Protein AF-A0A6H5I5Q4-F1 (afdb_monomer_lite)

Sequence (112 aa):
METITVTVGDCSIRSSLCIRYLGLYIDFRLRFDQHLRIDSEKAARVAGALAKIMPNTGSTHLELSDGDAGLHPSSRGCTSTSLPARDQQATTRLLRRDVRDIQRTSAGPTSG

Structure (mmCIF, N/CA/C/O backbone):
data_AF-A0A6H5I5Q4-F1
#
_entry.id   AF-A0A6H5I5Q4-F1
#
loop_
_atom_site.group_PDB
_atom_site.id
_atom_site.type_symbol
_atom_site.label_atom_id
_atom_site.label_alt_id
_atom_site.label_comp_id
_atom_site.label_asym_id
_atom_site.label_entity_id
_atom_site.label_seq_id
_atom_site.pdbx_PDB_ins_code
_atom_site.Cartn_x
_atom_site.Cartn_y
_atom_site.Cartn_z
_atom_site.occupancy
_atom_site.B_iso_or_equiv
_atom_site.auth_seq_id
_atom_site.auth_comp_id
_atom_site.auth_asym_id
_atom_site.auth_atom_id
_atom_site.pdbx_PDB_model_num
ATOM 1 N N . MET A 1 1 ? -2.128 -3.610 22.731 1.00 61.78 1 MET A N 1
ATOM 2 C CA . MET A 1 1 ? -3.104 -3.477 21.630 1.00 61.78 1 MET A CA 1
ATOM 3 C C . MET A 1 1 ? -4.082 -4.615 21.782 1.00 61.78 1 MET A C 1
ATOM 5 O O . MET A 1 1 ? -3.695 -5.764 21.612 1.00 61.78 1 MET A O 1
ATOM 9 N N . GLU A 1 2 ? -5.289 -4.296 22.227 1.00 65.88 2 GLU A N 1
ATOM 10 C CA . GLU A 1 2 ? -6.325 -5.284 22.519 1.00 65.88 2 GLU A CA 1
ATOM 11 C C . GLU A 1 2 ? -7.076 -5.607 21.227 1.00 65.88 2 GLU A C 1
ATOM 13 O O . GLU A 1 2 ? -7.450 -4.709 20.477 1.00 65.88 2 GLU A O 1
ATOM 18 N N . THR A 1 3 ? -7.226 -6.897 20.924 1.00 76.19 3 THR A N 1
ATOM 19 C CA . THR A 1 3 ? -7.955 -7.352 19.735 1.00 76.19 3 THR A CA 1
ATOM 20 C C . THR A 1 3 ? -9.371 -7.691 20.164 1.00 76.19 3 THR A C 1
ATOM 22 O O . THR A 1 3 ? -9.583 -8.670 20.876 1.00 76.19 3 THR A O 1
ATOM 25 N N . ILE A 1 4 ? -10.334 -6.878 19.746 1.00 84.94 4 ILE A N 1
ATOM 26 C CA . ILE A 1 4 ? -11.746 -7.078 20.062 1.00 84.94 4 ILE A CA 1
ATOM 27 C C . ILE A 1 4 ? -12.372 -7.861 18.914 1.00 84.94 4 ILE A C 1
ATOM 29 O O . ILE A 1 4 ? -12.219 -7.516 17.742 1.00 84.94 4 ILE A O 1
ATOM 33 N N . THR A 1 5 ? -13.072 -8.936 19.256 1.00 85.75 5 THR A N 1
ATOM 34 C CA . THR A 1 5 ? -13.852 -9.721 18.299 1.00 85.75 5 THR A CA 1
ATOM 35 C C . THR A 1 5 ? -15.315 -9.605 18.689 1.00 85.75 5 THR A C 1
ATOM 37 O O . THR A 1 5 ? -15.680 -9.973 19.801 1.00 85.75 5 THR A O 1
ATOM 40 N N . VAL A 1 6 ? -16.137 -9.060 17.796 1.00 90.62 6 VAL A N 1
ATOM 41 C CA . VAL A 1 6 ? -17.576 -8.874 18.001 1.00 90.62 6 VAL A CA 1
ATOM 42 C C . VAL A 1 6 ? -18.320 -9.827 17.080 1.00 90.62 6 VAL A C 1
ATOM 44 O O . VAL A 1 6 ? -18.093 -9.831 15.873 1.00 90.62 6 VAL A O 1
ATOM 47 N N . THR A 1 7 ? -19.212 -10.635 17.639 1.00 88.50 7 THR A N 1
ATOM 48 C CA . THR A 1 7 ? -20.103 -11.515 16.877 1.00 88.50 7 THR A CA 1
ATOM 49 C C . THR A 1 7 ? -21.476 -10.866 16.746 1.00 88.50 7 THR A C 1
ATOM 51 O O . THR A 1 7 ? -22.108 -10.558 17.755 1.00 88.50 7 THR A O 1
ATOM 54 N N . VAL A 1 8 ? -21.936 -10.658 15.512 1.00 92.31 8 VAL A N 1
ATOM 55 C CA . VAL A 1 8 ? -23.274 -10.141 15.190 1.00 92.31 8 VAL A CA 1
ATOM 56 C C . VAL A 1 8 ? -23.998 -11.207 14.369 1.00 92.31 8 VAL A C 1
ATOM 58 O O . VAL A 1 8 ? -23.680 -11.407 13.196 1.00 92.31 8 VAL A O 1
ATOM 61 N N . GLY A 1 9 ? -24.935 -11.924 14.996 1.00 93.25 9 GLY A N 1
ATOM 62 C CA . GLY A 1 9 ? -25.540 -13.124 14.405 1.00 93.25 9 GLY A CA 1
ATOM 63 C C . GLY A 1 9 ? -24.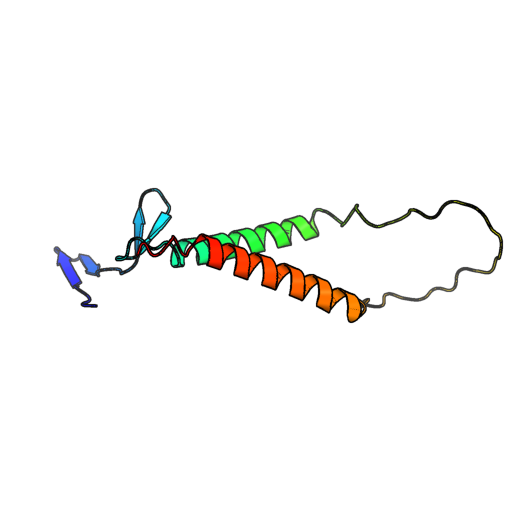470 -14.172 14.088 1.00 93.25 9 GLY A C 1
ATOM 64 O O . GLY A 1 9 ? -23.687 -14.531 14.965 1.00 93.25 9 GLY A O 1
ATOM 65 N N . ASP A 1 10 ? -24.387 -14.574 12.819 1.00 91.94 10 ASP A N 1
ATOM 66 C CA . ASP A 1 10 ? -23.408 -15.555 12.322 1.00 91.94 10 ASP A CA 1
ATOM 67 C C . ASP A 1 10 ? -22.107 -14.912 11.799 1.00 91.94 10 ASP A C 1
ATOM 69 O O . ASP A 1 10 ? -21.204 -15.595 11.314 1.00 91.94 10 ASP A O 1
ATOM 73 N N . CYS A 1 11 ? -21.990 -13.582 11.869 1.00 88.75 11 CYS A N 1
ATOM 74 C CA . CYS A 1 11 ? -20.833 -12.843 11.373 1.00 88.75 11 CYS A CA 1
ATOM 75 C C . CYS A 1 11 ? -19.877 -12.472 12.515 1.00 88.75 11 CYS A C 1
ATOM 77 O O . CYS A 1 11 ? -20.255 -11.794 13.470 1.00 88.75 11 CYS A O 1
ATOM 79 N N . SER A 1 12 ? -18.605 -12.865 12.389 1.00 85.50 12 SER A N 1
ATOM 80 C CA . SER A 1 12 ? -17.529 -12.474 13.309 1.00 85.50 12 SER A CA 1
ATOM 81 C C . SER A 1 12 ? -16.738 -11.297 12.740 1.00 85.50 12 SER A C 1
ATOM 83 O O . SER A 1 12 ? -16.088 -11.406 11.700 1.00 85.50 12 SER A O 1
ATOM 85 N N . ILE A 1 13 ? -16.780 -10.163 13.435 1.00 90.44 13 ILE A N 1
ATOM 86 C CA . ILE A 1 13 ? -16.024 -8.956 13.113 1.00 90.44 13 ILE A CA 1
ATOM 87 C C . ILE A 1 13 ? -14.810 -8.913 14.035 1.00 90.44 13 ILE A C 1
ATOM 89 O O . ILE A 1 13 ? -14.940 -8.778 15.251 1.00 90.44 13 ILE A O 1
ATOM 93 N N . ARG A 1 14 ? -13.610 -9.001 13.461 1.00 88.38 14 ARG A N 1
ATOM 94 C CA . ARG A 1 14 ? -12.354 -8.795 14.191 1.00 88.38 14 ARG A CA 1
ATOM 95 C C . ARG A 1 14 ? -11.871 -7.366 14.019 1.00 88.38 14 ARG A C 1
ATOM 97 O O . ARG A 1 14 ? -11.820 -6.859 12.899 1.00 88.38 14 ARG A O 1
ATOM 104 N N . SER A 1 15 ? -11.441 -6.747 15.113 1.00 85.50 15 SER A N 1
ATOM 105 C CA . SER A 1 15 ? -10.722 -5.479 15.058 1.00 85.50 15 SER A CA 1
ATOM 106 C C . SER A 1 15 ? -9.431 -5.652 14.252 1.00 85.50 15 SER A C 1
ATOM 108 O O . SER A 1 15 ? -8.621 -6.535 14.551 1.00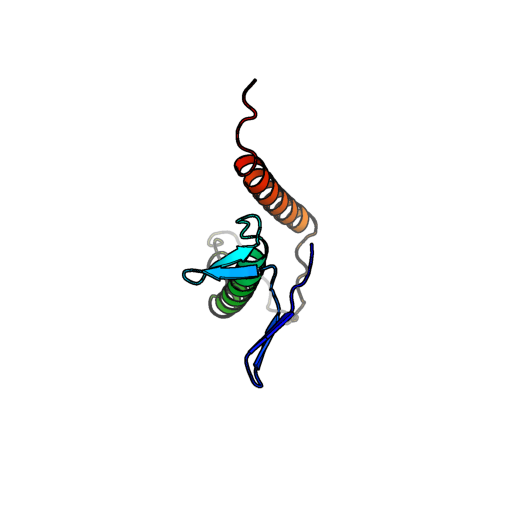 85.50 15 SER A O 1
ATOM 110 N N . SER A 1 16 ? -9.234 -4.799 13.249 1.00 84.19 16 SER A N 1
ATOM 111 C CA . SER A 1 16 ? -7.988 -4.694 12.489 1.00 84.19 16 SER A CA 1
ATOM 112 C C . SER A 1 16 ? -7.236 -3.443 12.928 1.00 84.19 16 SER A C 1
ATOM 114 O O . SER A 1 16 ? -7.851 -2.405 13.159 1.00 84.19 16 SER A O 1
ATOM 116 N N . LEU A 1 17 ? -5.909 -3.536 13.015 1.00 83.75 17 LEU A N 1
ATOM 117 C CA . LEU A 1 17 ? -5.051 -2.387 13.327 1.00 83.75 17 LEU A CA 1
ATOM 118 C C . LEU A 1 17 ? -4.972 -1.396 12.156 1.00 83.75 17 LEU A C 1
ATOM 120 O O . LEU A 1 17 ? -4.810 -0.204 12.376 1.00 83.75 17 LEU A O 1
ATOM 124 N N . CYS A 1 18 ? -5.170 -1.882 10.928 1.00 86.25 18 CYS A N 1
ATOM 125 C CA . CYS A 1 18 ? -5.221 -1.068 9.717 1.00 86.25 18 CYS A CA 1
ATOM 126 C C . CYS A 1 18 ? -6.614 -1.130 9.085 1.00 86.25 18 CYS A C 1
ATOM 128 O O . CYS A 1 18 ? -7.157 -2.220 8.870 1.00 86.25 18 CYS A O 1
ATOM 130 N N . ILE A 1 19 ? -7.157 0.031 8.725 1.00 90.25 19 ILE A N 1
ATOM 131 C CA . ILE A 1 19 ? -8.428 0.176 8.008 1.00 90.25 19 ILE A CA 1
ATOM 132 C C . ILE A 1 19 ? -8.199 0.786 6.628 1.00 90.25 19 ILE A C 1
ATOM 134 O O . ILE A 1 19 ? -7.224 1.504 6.410 1.00 90.25 19 ILE A O 1
ATOM 138 N N . ARG A 1 20 ? -9.108 0.522 5.685 1.00 92.62 20 ARG A N 1
ATOM 139 C CA . ARG A 1 20 ? -9.105 1.211 4.392 1.00 92.62 20 ARG A CA 1
ATOM 140 C C . ARG A 1 20 ? -10.018 2.431 4.463 1.00 92.62 20 ARG A C 1
ATOM 142 O O . ARG A 1 20 ? -11.231 2.269 4.562 1.00 92.62 20 ARG A O 1
ATOM 149 N N . TYR A 1 21 ? -9.452 3.626 4.360 1.00 90.94 21 TYR A N 1
ATOM 150 C CA . TYR A 1 21 ? -10.184 4.890 4.364 1.00 90.94 21 TYR A CA 1
ATOM 151 C C . TYR A 1 21 ? -9.807 5.714 3.135 1.00 90.94 21 TYR A C 1
ATOM 153 O O . TYR A 1 21 ? -8.627 5.913 2.864 1.00 90.94 21 TYR A O 1
ATOM 161 N N . LEU A 1 22 ? -10.806 6.143 2.355 1.00 92.69 22 LEU A N 1
ATOM 162 C CA . LEU A 1 22 ? -10.612 6.858 1.080 1.00 92.69 22 LEU A CA 1
ATOM 163 C C . LEU A 1 22 ? -9.652 6.145 0.101 1.00 92.69 22 LEU A C 1
ATOM 165 O O . LEU A 1 22 ? -8.974 6.778 -0.698 1.00 92.69 22 LEU A O 1
ATOM 169 N N . GLY A 1 23 ? -9.572 4.812 0.174 1.00 91.50 23 GLY A N 1
ATOM 170 C CA . GLY A 1 23 ? -8.648 4.005 -0.635 1.00 91.50 23 GLY A CA 1
ATOM 171 C C . GLY A 1 23 ? -7.233 3.859 -0.059 1.00 91.50 23 GLY A C 1
ATOM 172 O O . GLY A 1 23 ? -6.471 3.034 -0.559 1.00 91.50 23 GLY A O 1
ATOM 173 N N . LEU A 1 24 ? -6.903 4.569 1.020 1.00 92.12 24 LEU A N 1
ATOM 174 C CA . LEU A 1 24 ? -5.628 4.473 1.734 1.00 92.12 24 LEU A CA 1
ATOM 175 C C . LEU A 1 24 ? -5.724 3.448 2.866 1.00 92.12 24 LEU A C 1
ATOM 177 O O . LEU A 1 24 ? -6.775 3.315 3.494 1.00 92.12 24 LEU A O 1
ATOM 181 N N . TYR A 1 25 ? -4.629 2.745 3.160 1.00 93.19 25 TYR A N 1
ATOM 182 C CA . TYR A 1 25 ? -4.534 1.936 4.380 1.00 93.19 25 TYR A CA 1
ATOM 183 C C . TYR A 1 25 ? -3.987 2.794 5.518 1.00 93.19 25 TYR A C 1
ATOM 185 O O . TYR A 1 25 ? -2.849 3.257 5.454 1.00 93.19 25 TYR A O 1
ATOM 193 N N . ILE A 1 26 ? -4.806 3.001 6.544 1.00 93.00 26 ILE A N 1
ATOM 194 C CA . ILE A 1 26 ? -4.500 3.858 7.687 1.00 93.00 26 ILE A CA 1
ATOM 195 C C . ILE A 1 26 ? -4.458 2.999 8.948 1.00 93.00 26 ILE A C 1
ATOM 197 O O . ILE A 1 26 ? -5.406 2.267 9.236 1.00 93.00 26 ILE A O 1
ATOM 201 N N . ASP A 1 27 ? -3.347 3.081 9.672 1.00 90.19 27 ASP A N 1
ATOM 202 C CA . ASP A 1 27 ? -3.145 2.439 10.974 1.00 90.19 27 ASP A CA 1
ATOM 203 C C . ASP A 1 27 ? -3.874 3.209 12.093 1.00 90.19 27 ASP A C 1
ATOM 205 O O . ASP A 1 27 ? -4.174 4.395 11.946 1.00 90.19 27 ASP A O 1
ATOM 209 N N . PHE A 1 28 ? -4.088 2.592 13.258 1.00 85.75 28 PHE A N 1
ATOM 210 C CA . PHE A 1 28 ? -4.716 3.226 14.431 1.00 85.75 28 PHE A CA 1
ATOM 211 C C . PHE A 1 28 ? -3.990 4.503 14.895 1.00 85.75 28 PHE A C 1
ATOM 213 O O . PHE A 1 28 ? -4.571 5.350 15.568 1.00 85.75 28 PHE A O 1
ATOM 220 N N . ARG A 1 29 ? -2.712 4.657 14.527 1.00 89.50 29 ARG A N 1
ATOM 221 C CA . ARG A 1 29 ? -1.886 5.851 14.784 1.00 89.50 29 ARG A CA 1
ATOM 222 C C . ARG A 1 29 ? -1.972 6.908 13.681 1.00 89.50 29 ARG A C 1
ATOM 224 O O . ARG A 1 29 ? -1.122 7.794 13.650 1.00 89.50 29 ARG A O 1
ATOM 231 N N . LEU A 1 30 ? -2.921 6.778 12.752 1.00 87.06 30 LEU A N 1
ATOM 232 C CA . LEU A 1 30 ? -3.021 7.574 11.523 1.00 87.06 30 LEU A CA 1
ATOM 233 C C . LEU A 1 30 ? -1.755 7.504 10.653 1.00 87.06 30 LEU A C 1
ATOM 235 O O . LEU A 1 30 ? -1.411 8.446 9.942 1.00 87.06 30 LEU A O 1
ATOM 239 N N . ARG A 1 31 ? -1.039 6.376 10.721 1.00 90.75 31 ARG A N 1
ATOM 240 C CA . ARG A 1 31 ? 0.158 6.123 9.914 1.00 90.75 31 ARG A CA 1
ATOM 241 C C . ARG A 1 31 ? -0.203 5.412 8.619 1.00 90.75 31 ARG A C 1
ATOM 243 O O . ARG A 1 31 ? -1.147 4.627 8.574 1.00 90.75 31 ARG A O 1
ATOM 250 N N . PHE A 1 32 ? 0.608 5.646 7.593 1.00 92.12 32 PHE A N 1
ATOM 251 C CA . PHE A 1 32 ? 0.432 5.085 6.252 1.00 92.12 32 PHE A CA 1
ATOM 252 C C . PHE A 1 32 ? 1.488 4.026 5.906 1.00 92.12 32 PHE A C 1
ATOM 254 O O . PHE A 1 32 ? 1.614 3.653 4.744 1.00 92.12 32 PHE A O 1
ATOM 261 N N . ASP A 1 33 ? 2.250 3.525 6.885 1.00 91.50 33 ASP A N 1
ATOM 262 C CA . ASP A 1 33 ? 3.375 2.602 6.657 1.00 91.50 33 ASP A CA 1
ATOM 263 C C . ASP A 1 33 ? 2.968 1.386 5.806 1.00 91.50 33 ASP A C 1
ATOM 265 O O . ASP A 1 33 ? 3.648 1.009 4.849 1.00 91.50 33 ASP A O 1
ATOM 269 N N . GLN A 1 34 ? 1.806 0.799 6.109 1.00 89.62 34 GLN A N 1
ATOM 270 C CA . GLN A 1 34 ? 1.285 -0.336 5.354 1.00 89.62 34 GLN A CA 1
ATOM 271 C C . GLN A 1 34 ? 0.846 0.048 3.938 1.00 89.62 34 GLN A C 1
ATOM 273 O O . GLN A 1 34 ? 1.073 -0.717 3.001 1.00 89.62 34 GLN A O 1
ATOM 278 N N . HIS A 1 35 ? 0.256 1.231 3.767 1.00 94.81 35 HIS A N 1
ATOM 279 C CA . HIS A 1 35 ? -0.125 1.736 2.454 1.00 94.81 35 HIS A CA 1
ATOM 280 C C . HIS A 1 35 ? 1.103 1.969 1.568 1.00 94.81 35 HIS A C 1
ATOM 282 O O . HIS A 1 35 ? 1.158 1.450 0.456 1.00 94.81 35 HIS A O 1
ATOM 288 N N . LEU A 1 36 ? 2.129 2.644 2.098 1.00 94.06 36 LEU A N 1
ATOM 289 C CA . LEU A 1 36 ? 3.387 2.895 1.392 1.00 94.06 36 LEU A CA 1
ATOM 290 C C . LEU A 1 36 ? 4.092 1.596 1.004 1.00 94.06 36 LEU A C 1
ATOM 292 O O . LEU A 1 36 ? 4.620 1.483 -0.100 1.00 94.06 36 LEU A O 1
ATOM 296 N N . ARG A 1 37 ? 4.079 0.585 1.877 1.00 94.44 37 ARG A N 1
ATOM 297 C CA . ARG A 1 37 ? 4.646 -0.729 1.558 1.00 94.44 37 ARG A CA 1
ATOM 298 C C . ARG A 1 37 ? 3.933 -1.387 0.375 1.00 94.44 37 ARG A C 1
ATOM 300 O O . ARG A 1 37 ? 4.595 -1.889 -0.526 1.00 94.44 37 ARG A O 1
ATOM 307 N N . ILE A 1 38 ? 2.602 -1.365 0.368 1.00 92.81 38 ILE A N 1
ATOM 308 C CA . ILE A 1 38 ? 1.802 -1.950 -0.716 1.00 92.81 38 ILE A CA 1
ATOM 309 C C . ILE A 1 38 ? 2.038 -1.193 -2.028 1.00 92.81 38 ILE A C 1
ATOM 311 O O . ILE A 1 38 ? 2.250 -1.808 -3.073 1.00 92.81 38 ILE A O 1
ATOM 315 N N . ASP A 1 39 ? 2.013 0.136 -1.992 1.00 94.62 39 ASP A N 1
ATOM 316 C CA . ASP A 1 39 ? 2.094 0.939 -3.209 1.00 94.62 39 ASP A CA 1
ATOM 317 C C . ASP A 1 39 ? 3.515 1.036 -3.767 1.00 94.62 39 ASP A C 1
ATOM 319 O O . ASP A 1 3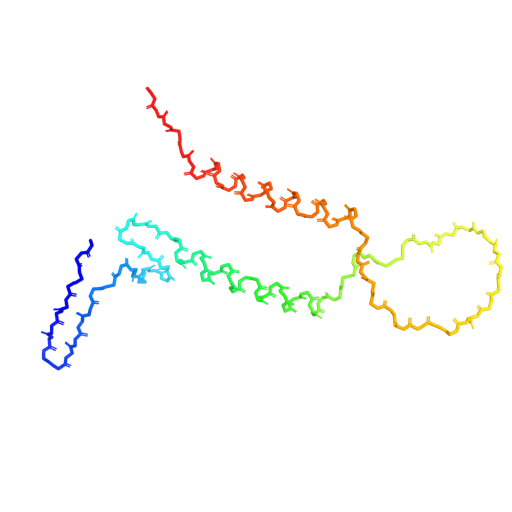9 ? 3.687 1.021 -4.985 1.00 94.62 39 ASP A O 1
ATOM 323 N N . SER A 1 40 ? 4.545 1.011 -2.917 1.00 95.19 40 SER A N 1
ATOM 324 C 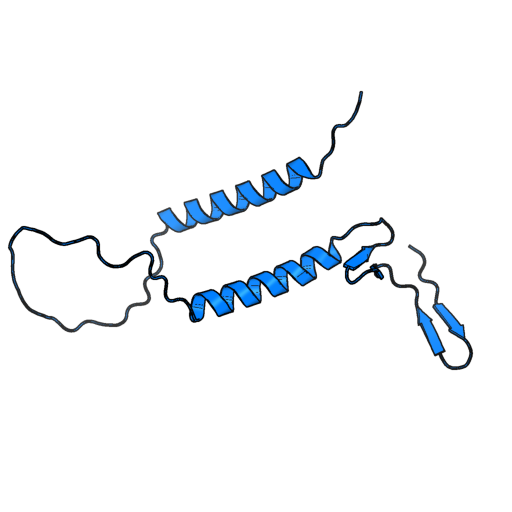CA . SER A 1 40 ? 5.936 0.891 -3.374 1.00 95.19 40 SER A CA 1
ATOM 325 C C . SER A 1 40 ? 6.198 -0.437 -4.083 1.00 95.19 40 SER A C 1
ATOM 327 O O . SER A 1 40 ? 6.862 -0.455 -5.118 1.00 95.19 40 SER A O 1
ATOM 329 N N . GLU A 1 41 ? 5.630 -1.545 -3.598 1.00 96.50 41 GLU A N 1
ATOM 330 C CA . GLU A 1 41 ? 5.735 -2.837 -4.277 1.00 96.50 41 GLU A CA 1
ATOM 331 C C . GLU A 1 41 ? 5.052 -2.806 -5.652 1.00 96.50 41 GLU A C 1
ATOM 333 O O . GLU A 1 41 ? 5.617 -3.278 -6.643 1.00 96.50 41 GLU A O 1
ATOM 338 N N . LYS A 1 42 ? 3.858 -2.205 -5.745 1.00 95.38 42 LYS A N 1
ATOM 339 C CA . LYS A 1 42 ? 3.177 -2.008 -7.033 1.00 95.38 42 LYS A CA 1
ATOM 340 C C . LYS A 1 42 ? 4.014 -1.150 -7.978 1.00 95.38 42 LYS A C 1
ATOM 342 O O . LYS A 1 42 ? 4.201 -1.535 -9.131 1.00 95.38 42 LYS A O 1
ATOM 347 N N . ALA A 1 43 ? 4.548 -0.031 -7.493 1.00 96.19 43 ALA A N 1
ATOM 348 C CA . ALA A 1 43 ? 5.392 0.858 -8.279 1.00 96.19 43 ALA A CA 1
ATOM 349 C C . ALA A 1 43 ? 6.644 0.133 -8.794 1.00 96.19 43 ALA A C 1
ATOM 351 O O . ALA A 1 43 ? 6.966 0.244 -9.974 1.00 96.19 43 ALA A O 1
ATOM 352 N N . ALA A 1 44 ? 7.298 -0.680 -7.959 1.00 95.56 44 ALA A N 1
ATOM 353 C CA . ALA A 1 44 ? 8.458 -1.475 -8.358 1.00 95.56 44 ALA A CA 1
ATOM 354 C C . ALA A 1 44 ? 8.119 -2.489 -9.464 1.00 95.56 44 ALA A C 1
ATOM 356 O O . ALA A 1 44 ? 8.871 -2.631 -10.429 1.00 95.56 44 ALA A O 1
ATOM 357 N N . ARG A 1 45 ? 6.966 -3.164 -9.367 1.00 95.62 45 ARG A N 1
ATOM 358 C CA . ARG A 1 45 ? 6.494 -4.092 -10.411 1.00 95.62 45 ARG A CA 1
ATOM 359 C C . ARG A 1 45 ? 6.231 -3.370 -11.732 1.00 95.62 45 ARG A C 1
ATOM 361 O O . ARG A 1 45 ? 6.649 -3.858 -12.779 1.00 95.62 45 ARG A O 1
ATOM 368 N N . VAL A 1 46 ? 5.575 -2.209 -11.682 1.00 95.12 46 VAL A N 1
ATOM 369 C CA . VAL A 1 46 ? 5.298 -1.385 -12.869 1.00 95.12 46 VAL A CA 1
ATOM 370 C C . VAL A 1 46 ? 6.596 -0.873 -13.485 1.00 95.12 46 VAL A C 1
ATOM 372 O O . VAL A 1 46 ? 6.799 -1.044 -14.682 1.00 95.12 46 VAL A O 1
ATOM 375 N N . ALA A 1 47 ? 7.511 -0.331 -12.681 1.00 91.44 47 ALA A N 1
ATOM 376 C CA . ALA A 1 47 ? 8.820 0.119 -13.146 1.00 91.44 47 ALA A CA 1
ATOM 377 C C . ALA A 1 47 ? 9.607 -1.021 -13.812 1.00 91.44 47 ALA A C 1
ATOM 379 O O . ALA A 1 47 ? 10.159 -0.841 -14.894 1.00 91.44 47 ALA A O 1
ATOM 380 N N . GLY A 1 48 ? 9.600 -2.218 -13.217 1.00 92.56 48 GLY A N 1
ATOM 381 C CA . GLY A 1 48 ? 10.240 -3.399 -13.794 1.00 92.56 48 GLY A CA 1
ATOM 382 C C . GLY A 1 48 ? 9.599 -3.866 -15.105 1.00 92.56 48 GLY A C 1
ATOM 383 O O . GLY A 1 48 ? 10.308 -4.312 -16.004 1.00 92.56 48 GLY A O 1
ATOM 384 N N . ALA A 1 49 ? 8.275 -3.762 -15.244 1.00 92.69 49 ALA A N 1
ATOM 385 C CA . ALA A 1 49 ? 7.587 -4.062 -16.498 1.00 92.69 49 ALA A CA 1
ATOM 386 C C . ALA A 1 49 ? 7.910 -3.020 -17.580 1.00 92.69 49 ALA A C 1
ATOM 388 O O . ALA A 1 49 ? 8.242 -3.385 -18.706 1.00 92.69 49 ALA A O 1
ATOM 389 N N . LEU A 1 50 ? 7.888 -1.735 -17.225 1.00 88.56 50 LEU A N 1
ATOM 390 C CA . LEU A 1 50 ? 8.233 -0.642 -18.131 1.00 88.56 50 LEU A CA 1
ATOM 391 C C . LEU A 1 50 ? 9.683 -0.733 -18.607 1.00 88.56 50 LEU A C 1
ATOM 393 O O . LEU A 1 50 ? 9.919 -0.597 -19.798 1.00 88.56 50 LEU A O 1
ATOM 397 N N . ALA A 1 51 ? 10.633 -1.060 -17.729 1.00 86.31 51 ALA A N 1
ATOM 398 C CA . ALA A 1 51 ? 12.038 -1.248 -18.096 1.00 86.31 51 ALA A CA 1
ATOM 399 C C . ALA A 1 51 ? 12.270 -2.397 -19.097 1.00 86.31 51 ALA A C 1
ATOM 401 O O . ALA A 1 51 ? 13.292 -2.430 -19.773 1.00 86.31 51 ALA A O 1
ATOM 402 N N . LYS A 1 52 ? 11.338 -3.354 -19.196 1.00 85.69 52 LYS A N 1
ATOM 403 C CA . LYS A 1 52 ? 11.384 -4.417 -20.213 1.00 85.69 52 LYS A CA 1
ATOM 404 C C . LYS A 1 52 ? 10.790 -3.976 -21.550 1.00 85.69 52 LYS A C 1
ATOM 406 O O . LYS A 1 52 ? 11.186 -4.505 -22.580 1.00 85.69 52 LYS A O 1
ATOM 411 N N . ILE A 1 53 ? 9.822 -3.058 -21.524 1.00 87.62 53 ILE A N 1
ATOM 412 C CA . ILE A 1 53 ? 9.128 -2.549 -22.718 1.00 87.62 53 ILE A CA 1
ATOM 413 C C . ILE A 1 53 ? 9.911 -1.400 -23.351 1.00 87.62 53 ILE A C 1
ATOM 415 O O . ILE A 1 53 ? 9.985 -1.303 -24.571 1.00 87.62 53 ILE A O 1
ATOM 419 N N . MET A 1 54 ? 10.494 -0.537 -22.524 1.00 83.94 54 MET A N 1
ATOM 420 C CA . MET A 1 54 ? 11.425 0.498 -22.939 1.00 83.94 54 MET A CA 1
ATOM 421 C C . MET A 1 54 ? 12.833 -0.097 -22.907 1.00 83.94 54 MET A C 1
ATOM 423 O O . MET A 1 54 ? 13.441 -0.120 -21.834 1.00 83.94 54 MET A O 1
ATOM 427 N N . PRO A 1 55 ? 13.390 -0.579 -24.040 1.00 66.19 55 PRO A N 1
ATOM 428 C CA . PRO A 1 55 ? 14.833 -0.736 -24.118 1.00 66.19 55 PRO A CA 1
ATOM 429 C C . PRO A 1 55 ? 15.449 0.607 -23.731 1.00 66.19 55 PRO A C 1
ATOM 431 O O . PRO A 1 55 ? 14.904 1.658 -24.064 1.00 66.19 55 PRO A O 1
ATOM 434 N N . ASN A 1 56 ? 16.538 0.580 -22.970 1.00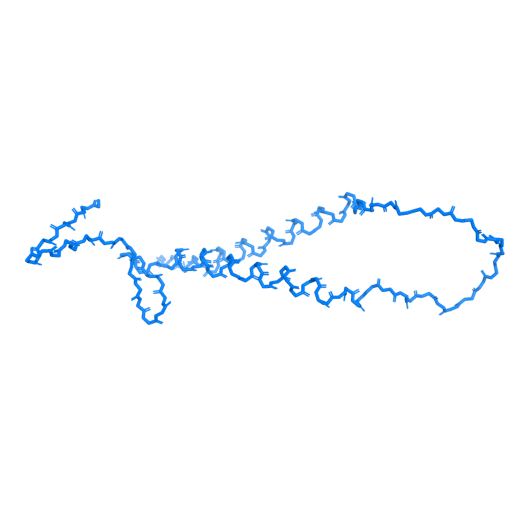 66.06 56 ASN A N 1
ATOM 435 C CA . ASN A 1 56 ? 17.226 1.784 -22.528 1.00 66.06 56 ASN A CA 1
ATOM 436 C C . ASN A 1 56 ? 17.777 2.542 -23.754 1.00 66.06 56 ASN A C 1
ATOM 438 O O . ASN A 1 56 ? 18.937 2.383 -24.119 1.00 66.06 56 ASN A O 1
ATOM 442 N N . THR A 1 57 ? 16.944 3.348 -24.419 1.00 61.09 57 THR A N 1
ATOM 443 C CA . THR A 1 57 ? 17.297 4.128 -25.616 1.00 61.09 57 THR A CA 1
ATOM 444 C C . THR A 1 57 ? 18.175 5.336 -25.282 1.00 61.09 57 THR A C 1
ATOM 446 O O . THR A 1 57 ? 18.420 6.173 -26.142 1.00 61.09 57 THR A O 1
ATOM 449 N N . GLY A 1 58 ? 18.655 5.448 -24.040 1.00 61.53 58 GLY A N 1
ATOM 450 C CA . GLY A 1 58 ? 19.519 6.533 -23.587 1.00 61.53 58 GLY A CA 1
ATOM 451 C C . GLY A 1 58 ? 21.018 6.253 -23.675 1.00 61.53 58 GLY A C 1
ATOM 452 O O . GLY A 1 58 ? 21.798 7.115 -23.281 1.00 61.53 58 GLY A O 1
ATOM 453 N N . SER A 1 59 ? 21.466 5.079 -24.137 1.00 56.56 59 SER A N 1
ATOM 454 C CA . SER A 1 59 ? 22.909 4.814 -24.198 1.00 56.56 59 SER A CA 1
ATOM 455 C C . SER A 1 59 ? 23.300 3.787 -25.255 1.00 56.56 59 SER A C 1
ATOM 457 O O . SER A 1 59 ? 23.764 2.694 -24.952 1.00 56.56 59 SER A O 1
ATOM 459 N N . THR A 1 60 ? 23.136 4.154 -26.521 1.00 52.25 60 THR A N 1
ATOM 460 C CA . THR A 1 60 ? 23.916 3.563 -27.612 1.00 52.25 60 THR A CA 1
ATOM 461 C C . THR A 1 60 ? 24.161 4.625 -28.676 1.00 52.25 60 THR A C 1
ATOM 463 O O . THR A 1 60 ? 23.213 5.081 -29.309 1.00 52.25 60 THR A O 1
ATOM 466 N N . HIS A 1 61 ? 25.447 4.933 -28.880 1.00 47.41 61 HIS A N 1
ATOM 467 C CA . HIS A 1 61 ? 26.034 5.585 -30.055 1.00 47.41 61 HIS A CA 1
ATOM 468 C C . HIS A 1 61 ? 26.120 7.128 -30.091 1.00 47.41 61 HIS A C 1
ATOM 470 O O . HIS A 1 61 ? 25.482 7.787 -30.908 1.00 47.41 61 HIS A O 1
ATOM 476 N N . LEU A 1 62 ? 27.022 7.697 -29.284 1.00 47.09 62 LEU A N 1
ATOM 477 C CA . LEU A 1 62 ? 27.833 8.841 -29.724 1.00 47.09 62 LEU A CA 1
ATOM 478 C C . LEU A 1 62 ? 29.259 8.336 -29.955 1.00 47.09 62 LEU A C 1
ATOM 480 O O . LEU A 1 62 ? 30.078 8.438 -29.059 1.00 47.09 62 LEU A O 1
ATOM 484 N N . GLU A 1 63 ? 29.516 7.745 -31.118 1.00 45.44 63 GLU A N 1
ATOM 485 C CA . GLU A 1 63 ? 30.862 7.627 -31.694 1.00 45.44 63 GLU A CA 1
ATOM 486 C C . GLU A 1 63 ? 30.708 7.614 -33.226 1.00 45.44 63 GLU A C 1
ATOM 488 O O . GLU A 1 63 ? 30.378 6.598 -33.823 1.00 45.44 63 GLU A O 1
ATOM 493 N N . LEU A 1 64 ? 30.855 8.784 -33.843 1.00 43.12 64 LEU A N 1
ATOM 494 C CA . LEU A 1 64 ? 31.050 9.075 -35.275 1.00 43.12 64 LEU A CA 1
ATOM 495 C C . LEU A 1 64 ? 31.582 10.519 -35.250 1.00 43.12 64 LEU A C 1
ATOM 497 O O . LEU A 1 64 ? 30.862 11.393 -34.773 1.00 43.12 64 LEU A O 1
ATOM 501 N N . SER A 1 65 ? 32.806 10.884 -35.618 1.00 39.62 65 SER A N 1
ATOM 502 C CA . SER A 1 65 ? 33.887 10.285 -36.411 1.00 39.62 65 SER A CA 1
ATOM 503 C C . SER A 1 65 ? 35.202 10.981 -35.948 1.00 39.62 65 SER A C 1
ATOM 505 O O . SER A 1 65 ? 35.122 11.963 -35.216 1.00 39.62 65 SER A O 1
ATOM 507 N N . ASP A 1 66 ? 36.450 10.590 -36.209 1.00 41.75 66 ASP A N 1
ATOM 508 C CA . ASP A 1 66 ? 37.124 10.008 -37.371 1.00 41.75 66 ASP A CA 1
ATOM 509 C C . ASP A 1 66 ? 38.469 9.405 -36.902 1.00 41.75 66 ASP A C 1
ATOM 511 O O . ASP A 1 66 ? 39.153 10.014 -36.076 1.00 41.75 66 ASP A O 1
ATOM 515 N N . GLY A 1 67 ? 38.900 8.268 -37.464 1.00 44.53 67 GLY A N 1
ATOM 516 C CA . GLY A 1 67 ? 40.287 7.802 -37.305 1.00 44.53 67 GLY A CA 1
ATOM 517 C C . GLY A 1 67 ? 40.498 6.290 -37.378 1.00 44.53 67 GLY A C 1
ATOM 518 O O . GLY A 1 67 ? 40.599 5.634 -36.351 1.00 44.53 67 GLY A O 1
ATOM 519 N N . ASP A 1 68 ? 40.554 5.773 -38.606 1.00 43.19 68 ASP A N 1
ATOM 520 C CA . ASP A 1 68 ? 41.411 4.675 -39.093 1.00 43.19 68 ASP A CA 1
ATOM 521 C C . ASP A 1 68 ? 42.023 3.673 -38.079 1.00 43.19 68 ASP A C 1
ATOM 523 O O . ASP A 1 68 ? 42.956 4.004 -37.351 1.00 43.19 68 ASP A O 1
ATOM 527 N N . ALA A 1 69 ? 41.566 2.415 -38.118 1.00 40.00 69 ALA A N 1
ATOM 528 C CA . ALA A 1 69 ? 42.428 1.229 -38.261 1.00 40.00 69 ALA A CA 1
ATOM 529 C C . ALA A 1 69 ? 41.564 -0.044 -38.316 1.00 40.00 69 ALA A C 1
ATOM 531 O O . ALA A 1 69 ? 40.696 -0.277 -37.477 1.00 40.00 69 ALA A O 1
ATOM 532 N N . GLY A 1 70 ? 41.789 -0.859 -39.346 1.00 40.56 70 GLY A N 1
ATOM 533 C CA . GLY A 1 70 ? 40.924 -1.974 -39.715 1.00 40.56 70 GLY A CA 1
ATOM 534 C C . GLY A 1 70 ? 41.057 -3.280 -38.917 1.00 40.56 70 GLY A C 1
ATOM 535 O O . GLY A 1 70 ? 41.678 -3.358 -37.864 1.00 40.56 70 GLY A O 1
ATOM 536 N N . LEU A 1 71 ? 40.498 -4.314 -39.565 1.00 38.12 71 LEU A N 1
ATOM 537 C CA . LEU A 1 71 ? 40.519 -5.765 -39.303 1.00 38.12 71 LEU A CA 1
ATOM 538 C C . LEU A 1 71 ? 39.276 -6.389 -38.629 1.00 38.12 71 LEU A C 1
ATOM 540 O O . LEU A 1 71 ? 39.173 -6.508 -37.417 1.00 38.12 71 LEU A O 1
ATOM 544 N N . HIS A 1 72 ? 38.436 -6.934 -39.521 1.00 39.50 72 HIS A N 1
ATOM 545 C CA . HIS A 1 72 ? 37.767 -8.248 -39.492 1.00 39.50 72 HIS A CA 1
ATOM 546 C C . HIS A 1 72 ? 36.708 -8.566 -38.404 1.00 39.50 72 HIS A C 1
ATOM 548 O O . HIS A 1 72 ? 36.994 -8.512 -37.210 1.00 39.50 72 HIS A O 1
ATOM 554 N N . PRO A 1 73 ? 35.505 -9.059 -38.783 1.00 44.25 73 PRO A N 1
ATOM 555 C CA . PRO A 1 73 ? 34.515 -9.520 -37.816 1.00 44.25 73 PRO A CA 1
ATOM 556 C C . PRO A 1 73 ? 34.869 -10.934 -37.324 1.00 44.25 73 PRO A C 1
ATOM 558 O O . PRO A 1 73 ? 34.732 -11.917 -38.053 1.00 44.25 73 PRO A O 1
ATOM 561 N N . SER A 1 74 ? 35.324 -11.052 -36.074 1.00 38.75 74 SER A N 1
ATOM 562 C CA . SER A 1 74 ? 35.396 -12.333 -35.359 1.00 38.75 74 SER A CA 1
ATOM 563 C C . SER A 1 74 ? 34.153 -12.482 -34.488 1.00 38.75 74 SER A C 1
ATOM 565 O O . SER A 1 74 ? 33.977 -11.782 -33.494 1.00 38.75 74 SER A O 1
ATOM 567 N N . SER A 1 75 ? 33.294 -13.420 -34.879 1.00 52.44 75 SER A N 1
ATOM 568 C CA . SER A 1 75 ? 32.203 -13.968 -34.078 1.00 52.44 75 SER A CA 1
ATOM 569 C C . SER A 1 75 ? 32.659 -14.291 -32.650 1.00 52.44 75 SER A C 1
ATOM 571 O O . SER A 1 75 ? 33.493 -15.175 -32.464 1.00 52.44 75 SER A O 1
ATOM 573 N N . ARG A 1 76 ? 32.101 -13.607 -31.651 1.00 42.16 76 ARG A N 1
ATOM 574 C CA . ARG A 1 76 ? 32.137 -13.937 -30.214 1.00 42.16 76 ARG A CA 1
ATOM 575 C C . ARG A 1 76 ? 31.099 -13.004 -29.581 1.00 42.16 76 ARG A C 1
ATOM 577 O O . ARG A 1 76 ? 31.276 -11.800 -29.590 1.00 42.16 76 ARG A O 1
ATOM 584 N N . GLY A 1 77 ? 29.896 -13.454 -29.257 1.00 35.16 77 GLY A N 1
ATOM 585 C CA . GLY A 1 77 ? 29.615 -14.400 -28.188 1.00 35.16 77 GLY A CA 1
ATOM 586 C C . GLY A 1 77 ? 28.853 -13.620 -27.117 1.00 35.16 77 GLY A C 1
ATOM 587 O O . GLY A 1 77 ? 29.372 -12.648 -26.579 1.00 35.16 77 GLY A O 1
ATOM 588 N N . CYS A 1 78 ? 27.603 -14.001 -26.854 1.00 41.72 78 CYS A N 1
ATOM 589 C CA . CYS A 1 78 ? 26.831 -13.479 -25.735 1.00 41.72 78 CYS A CA 1
ATOM 590 C C . CYS A 1 78 ? 27.614 -13.688 -24.434 1.00 41.72 78 CYS A C 1
ATOM 592 O O . CYS A 1 78 ? 27.744 -14.817 -23.967 1.00 41.72 78 CYS A O 1
ATOM 594 N N . THR A 1 79 ? 28.096 -12.610 -23.826 1.00 40.91 79 THR A N 1
ATOM 595 C CA . THR A 1 79 ? 28.562 -12.626 -22.440 1.00 40.91 79 THR A CA 1
ATOM 596 C C . THR A 1 79 ? 27.770 -11.602 -21.649 1.00 40.91 79 THR A C 1
ATOM 598 O O . THR A 1 79 ? 27.874 -10.394 -21.861 1.00 40.91 79 THR A O 1
ATOM 601 N N . SER A 1 80 ? 26.960 -12.130 -20.733 1.00 50.16 80 SER A N 1
ATOM 602 C CA . SER A 1 80 ? 26.415 -11.456 -19.560 1.00 50.16 80 SER A CA 1
ATOM 603 C C . SER A 1 80 ? 27.425 -10.453 -18.998 1.00 50.16 80 SER A C 1
ATOM 605 O O . SER A 1 80 ? 28.395 -10.840 -18.348 1.00 50.16 80 SER A O 1
ATOM 607 N N . THR A 1 81 ? 27.224 -9.166 -19.276 1.00 44.62 81 THR A N 1
ATOM 608 C CA . THR A 1 81 ? 28.115 -8.120 -18.777 1.00 44.62 81 THR A CA 1
ATOM 609 C C . THR A 1 81 ? 27.643 -7.730 -17.385 1.00 44.62 81 THR A C 1
ATOM 611 O O . THR A 1 81 ? 26.710 -6.949 -17.208 1.00 44.62 81 THR A O 1
ATOM 614 N N . SER A 1 82 ? 28.278 -8.330 -16.380 1.00 51.31 82 SER A N 1
ATOM 615 C CA . SER A 1 82 ? 28.346 -7.773 -15.035 1.00 51.31 82 SER A CA 1
ATOM 616 C C . SER A 1 82 ? 28.867 -6.337 -15.127 1.00 51.31 82 SER A C 1
ATOM 618 O O . SER A 1 82 ? 29.977 -6.117 -15.613 1.00 51.31 82 SER A O 1
ATOM 620 N N . LEU A 1 83 ? 28.060 -5.372 -14.681 1.00 50.19 83 LEU A N 1
ATOM 621 C CA . LEU A 1 83 ? 28.456 -3.967 -14.571 1.00 50.19 83 LEU A CA 1
ATOM 622 C C . LEU A 1 83 ? 29.759 -3.839 -13.755 1.00 50.19 83 LEU A C 1
ATOM 624 O O . LEU A 1 83 ? 29.903 -4.525 -12.737 1.00 50.19 83 LEU A O 1
ATOM 628 N N . PRO A 1 84 ? 30.702 -2.966 -14.154 1.00 45.53 84 PRO A N 1
ATOM 629 C CA . PRO A 1 84 ? 31.945 -2.761 -13.422 1.00 45.53 84 PRO A CA 1
ATOM 630 C C . PRO A 1 84 ? 31.658 -2.246 -12.001 1.00 45.53 84 PRO A C 1
ATOM 632 O O . PRO A 1 84 ? 30.897 -1.300 -11.798 1.00 45.53 84 PRO A O 1
ATOM 635 N N . ALA A 1 85 ? 32.301 -2.859 -11.003 1.00 52.56 85 ALA A N 1
ATOM 636 C CA . ALA A 1 85 ? 32.043 -2.676 -9.566 1.00 52.56 85 ALA A CA 1
ATOM 637 C C . ALA A 1 85 ? 32.114 -1.220 -9.047 1.00 52.56 85 ALA A C 1
ATOM 639 O O . ALA A 1 85 ? 31.609 -0.925 -7.962 1.00 52.56 85 ALA A O 1
ATOM 640 N N . ARG A 1 86 ? 32.717 -0.296 -9.808 1.00 51.56 86 ARG A N 1
ATOM 641 C CA . ARG A 1 86 ? 32.764 1.135 -9.469 1.00 51.56 86 ARG A CA 1
ATOM 642 C C . ARG A 1 86 ? 31.412 1.835 -9.621 1.00 51.56 86 ARG A C 1
ATOM 644 O O . ARG A 1 86 ? 31.107 2.700 -8.803 1.00 51.56 86 ARG A O 1
ATOM 651 N N . ASP A 1 87 ? 30.581 1.415 -10.574 1.00 50.88 87 ASP A N 1
ATOM 652 C CA . ASP A 1 87 ? 29.279 2.049 -10.822 1.00 50.88 87 ASP A CA 1
ATOM 653 C C . ASP A 1 87 ? 28.176 1.531 -9.893 1.00 50.88 87 ASP A C 1
ATOM 655 O O . ASP A 1 87 ? 27.331 2.302 -9.439 1.00 50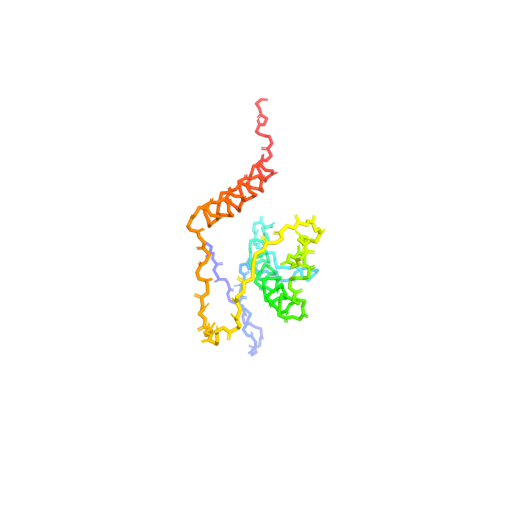.88 87 ASP A O 1
ATOM 659 N N . GLN A 1 88 ? 28.244 0.262 -9.470 1.00 51.59 88 GLN A N 1
ATOM 660 C CA . GLN A 1 88 ? 27.324 -0.277 -8.456 1.00 51.59 88 GLN A CA 1
ATOM 661 C C . GLN A 1 88 ? 27.408 0.476 -7.120 1.00 51.59 88 GLN A C 1
ATOM 663 O O . GLN A 1 88 ? 26.403 0.608 -6.412 1.00 51.59 88 GLN A O 1
ATOM 668 N N . GLN A 1 89 ? 28.586 1.008 -6.773 1.00 51.69 89 GLN A N 1
ATOM 669 C CA . GLN A 1 89 ? 28.786 1.795 -5.556 1.00 51.69 89 GLN A CA 1
ATOM 670 C C . GLN A 1 89 ? 28.166 3.196 -5.638 1.00 51.69 89 GLN A C 1
ATOM 672 O O . GLN A 1 89 ? 27.720 3.719 -4.615 1.00 51.69 89 GLN A O 1
ATOM 677 N N . ALA A 1 90 ? 28.114 3.808 -6.823 1.00 53.25 90 ALA A N 1
ATOM 678 C CA . ALA A 1 90 ? 27.501 5.120 -7.016 1.00 53.25 90 ALA A CA 1
ATOM 679 C C . ALA A 1 90 ? 25.970 5.030 -6.933 1.00 53.25 90 ALA A C 1
ATOM 681 O O . ALA A 1 90 ? 25.342 5.796 -6.196 1.00 53.25 90 ALA A O 1
ATOM 682 N N . THR A 1 91 ? 25.373 4.022 -7.578 1.00 51.88 91 THR A N 1
ATOM 683 C CA . THR A 1 91 ? 23.917 3.806 -7.558 1.00 51.88 91 THR A CA 1
ATOM 684 C C . THR A 1 91 ? 23.408 3.465 -6.153 1.00 51.88 91 THR A C 1
ATOM 686 O O . THR A 1 91 ? 22.390 3.995 -5.709 1.00 51.88 91 THR A O 1
ATOM 689 N N . THR A 1 92 ? 24.150 2.651 -5.389 1.00 56.69 92 THR A N 1
ATOM 690 C CA . THR A 1 92 ? 23.796 2.346 -3.988 1.00 56.69 92 THR A CA 1
ATOM 691 C C . THR A 1 92 ? 23.978 3.536 -3.041 1.00 56.69 92 THR A C 1
ATOM 693 O O . THR A 1 92 ? 23.279 3.620 -2.028 1.00 56.69 92 THR A O 1
ATOM 696 N N . ARG A 1 93 ? 24.877 4.483 -3.342 1.00 56.56 93 ARG A N 1
ATOM 697 C CA . ARG A 1 93 ? 25.039 5.717 -2.552 1.00 56.56 93 ARG A CA 1
ATOM 698 C C . ARG A 1 93 ? 23.914 6.720 -2.799 1.00 56.56 93 ARG A C 1
ATOM 700 O O . ARG A 1 93 ? 23.472 7.338 -1.831 1.00 56.56 93 ARG A O 1
ATOM 707 N N . LEU A 1 94 ? 23.442 6.844 -4.041 1.00 59.00 94 LEU A N 1
ATOM 708 C CA . LEU A 1 94 ? 22.315 7.710 -4.410 1.00 59.00 94 LEU A CA 1
ATOM 709 C C . LEU A 1 94 ? 21.007 7.236 -3.763 1.00 59.00 94 LEU A C 1
ATOM 711 O O . LEU A 1 94 ? 20.391 7.999 -3.026 1.00 59.00 94 LEU A O 1
ATOM 715 N N . LEU A 1 95 ? 20.677 5.944 -3.867 1.00 60.06 95 LEU A N 1
ATOM 716 C CA . LEU A 1 95 ? 19.493 5.368 -3.206 1.00 60.06 95 LEU A CA 1
ATOM 717 C C . LEU A 1 95 ? 19.510 5.542 -1.673 1.00 60.06 95 LEU A C 1
ATOM 719 O O . LEU A 1 95 ? 18.482 5.807 -1.054 1.00 60.06 95 LEU A O 1
ATOM 723 N N . ARG A 1 96 ? 20.684 5.442 -1.031 1.00 59.88 96 ARG A N 1
ATOM 724 C CA . ARG A 1 96 ? 20.833 5.693 0.418 1.00 59.88 96 ARG A CA 1
ATOM 725 C C . ARG A 1 96 ? 20.714 7.167 0.801 1.00 59.88 96 ARG A C 1
ATOM 727 O O . ARG A 1 96 ? 20.555 7.471 1.986 1.00 59.88 96 ARG A O 1
ATOM 734 N N . ARG A 1 97 ? 20.892 8.088 -0.143 1.00 62.16 97 ARG A N 1
ATOM 735 C CA . ARG A 1 97 ? 20.721 9.521 0.095 1.00 62.16 97 ARG A CA 1
ATOM 736 C C . ARG A 1 97 ? 19.238 9.873 0.062 1.00 62.16 97 ARG A C 1
ATOM 738 O O . ARG A 1 97 ? 18.750 10.394 1.057 1.00 62.16 97 ARG A O 1
ATOM 745 N N . ASP A 1 98 ? 18.523 9.412 -0.957 1.00 62.47 98 ASP A N 1
ATOM 746 C CA . ASP A 1 98 ? 17.084 9.659 -1.101 1.00 62.47 98 ASP A CA 1
ATOM 747 C C . ASP A 1 98 ? 16.283 9.109 0.087 1.00 62.47 98 ASP A C 1
ATOM 749 O O . ASP A 1 98 ? 15.447 9.806 0.656 1.00 62.47 98 ASP A O 1
ATOM 753 N N . VAL A 1 99 ? 16.606 7.898 0.562 1.00 65.00 99 VAL A N 1
ATOM 754 C CA . VAL A 1 99 ? 15.960 7.322 1.759 1.00 65.00 99 VAL A CA 1
ATOM 755 C C . VAL A 1 99 ? 16.213 8.165 3.018 1.00 65.00 99 VAL A C 1
ATOM 757 O O . VAL A 1 99 ? 15.323 8.297 3.858 1.00 65.00 99 VAL A O 1
ATOM 760 N N . ARG A 1 100 ? 17.404 8.761 3.164 1.00 62.53 100 ARG A N 1
ATOM 761 C CA . ARG A 1 100 ? 17.720 9.632 4.311 1.00 62.53 100 ARG A CA 1
ATOM 762 C C . ARG A 1 100 ? 17.027 10.985 4.215 1.00 62.53 100 ARG A C 1
ATOM 764 O O . ARG A 1 100 ? 16.577 11.490 5.240 1.00 62.53 100 ARG A O 1
ATOM 771 N N . ASP A 1 101 ? 16.908 11.541 3.018 1.00 60.94 101 ASP A N 1
ATOM 772 C CA . ASP A 1 101 ? 16.243 12.825 2.801 1.00 60.94 101 ASP A CA 1
ATOM 773 C C . ASP A 1 101 ? 14.717 12.700 3.002 1.00 60.94 101 ASP A C 1
ATOM 775 O O . ASP A 1 101 ? 14.095 13.571 3.617 1.00 60.94 101 ASP A O 1
ATOM 779 N N . ILE A 1 102 ? 14.122 11.556 2.640 1.00 59.75 102 ILE A N 1
ATOM 780 C CA . ILE A 1 102 ? 12.723 11.224 2.969 1.00 59.75 102 ILE A CA 1
ATOM 781 C C . ILE A 1 102 ? 12.522 11.102 4.489 1.00 59.75 102 ILE A C 1
ATOM 783 O O . ILE A 1 102 ? 11.567 11.646 5.041 1.00 59.75 102 ILE A O 1
ATOM 787 N N . GLN A 1 103 ? 13.432 10.437 5.208 1.00 59.69 103 GLN A N 1
ATOM 788 C CA . GLN A 1 103 ? 13.313 10.334 6.669 1.00 59.69 103 GLN A CA 1
ATOM 789 C C . GLN A 1 103 ? 13.505 11.687 7.369 1.00 59.69 103 GLN A C 1
ATOM 791 O O . GLN A 1 103 ? 12.804 11.976 8.339 1.00 59.69 103 GLN A O 1
ATOM 796 N N . ARG A 1 104 ? 14.391 12.548 6.857 1.00 58.66 104 ARG A N 1
ATOM 797 C CA . ARG A 1 104 ? 14.662 13.874 7.429 1.00 58.66 104 ARG A CA 1
ATOM 798 C C . ARG A 1 104 ? 13.498 14.853 7.236 1.00 58.66 104 ARG A C 1
ATOM 800 O O . ARG A 1 104 ? 13.269 15.676 8.111 1.00 58.66 104 ARG A O 1
ATOM 807 N N . THR A 1 105 ? 12.735 14.738 6.151 1.00 58.97 105 THR A N 1
ATOM 808 C CA . THR A 1 105 ? 11.522 15.552 5.930 1.00 58.97 105 THR A CA 1
ATOM 809 C C . THR A 1 105 ? 10.316 15.076 6.750 1.00 58.97 105 THR A C 1
ATOM 811 O O . THR A 1 105 ? 9.408 15.862 7.006 1.00 58.97 105 THR A O 1
ATOM 814 N N . SER A 1 106 ? 10.319 13.824 7.227 1.00 56.53 106 SER A N 1
ATOM 815 C CA . SER A 1 106 ? 9.268 13.285 8.109 1.00 56.53 106 SER A CA 1
ATOM 816 C C . SER A 1 106 ? 9.428 13.649 9.595 1.00 56.53 106 SER A C 1
ATOM 818 O O . SER A 1 106 ? 8.476 13.529 10.367 1.00 56.53 106 SER A O 1
ATOM 820 N N . ALA A 1 107 ? 10.611 14.115 10.008 1.00 58.50 107 ALA A N 1
ATOM 821 C CA . ALA A 1 107 ? 10.860 14.626 11.351 1.00 58.50 107 ALA A CA 1
ATOM 822 C C . ALA A 1 107 ? 10.627 16.145 11.361 1.00 58.50 107 ALA A C 1
ATOM 824 O O . ALA A 1 107 ? 11.533 16.929 11.085 1.00 58.50 107 ALA A O 1
ATOM 825 N N . GLY A 1 108 ? 9.386 16.556 11.634 1.00 58.50 108 GLY A N 1
ATOM 826 C CA . GLY A 1 108 ? 9.044 17.963 11.856 1.00 58.50 108 GLY A CA 1
ATOM 827 C C . GLY A 1 108 ? 9.853 18.590 13.008 1.00 58.50 108 GLY A C 1
ATOM 828 O O . GLY A 1 108 ? 10.411 17.866 13.837 1.00 58.50 108 GLY A O 1
ATOM 829 N N . PRO A 1 109 ? 9.936 19.931 13.074 1.00 56.59 109 PRO A N 1
ATOM 830 C CA . PRO A 1 109 ? 10.756 20.626 14.058 1.00 56.59 109 PRO A CA 1
ATOM 831 C C . PRO A 1 109 ? 10.247 20.356 15.478 1.00 56.59 109 PRO A C 1
ATOM 833 O O . PRO A 1 109 ? 9.099 20.647 15.807 1.00 56.59 109 PRO A O 1
ATOM 836 N N . THR A 1 110 ? 11.113 19.824 16.340 1.00 60.56 110 THR A N 1
ATOM 837 C CA . THR A 1 110 ? 10.918 19.873 17.791 1.00 60.56 110 THR A CA 1
ATOM 838 C C . THR A 1 110 ? 11.077 21.324 18.234 1.00 60.56 110 THR A C 1
ATOM 840 O O . THR A 1 110 ? 12.196 21.833 18.293 1.00 60.56 110 THR A O 1
ATOM 843 N N . SER A 1 111 ? 9.956 21.997 18.485 1.00 55.94 111 SER A N 1
ATOM 844 C CA . SER A 1 111 ? 9.907 23.304 19.140 1.00 55.94 111 SER A CA 1
ATOM 845 C C . SER A 1 111 ? 10.455 23.186 20.564 1.00 55.94 111 SER A C 1
ATOM 847 O O . SER A 1 111 ? 9.921 22.404 21.356 1.00 55.94 111 SER A O 1
ATOM 849 N N . GLY A 1 112 ? 11.522 23.933 20.853 1.00 51.25 112 GLY A N 1
ATOM 850 C CA . GLY A 1 112 ? 11.924 24.314 22.209 1.00 51.25 112 GLY A CA 1
ATOM 851 C C . GLY A 1 112 ? 11.295 25.638 22.610 1.00 51.25 112 GLY A C 1
ATOM 852 O O . GLY A 1 112 ? 10.828 26.358 21.696 1.00 51.25 112 GLY A O 1
#

Radius of gyration: 26.07 Å; chains: 1; bounding box: 68×40×62 Å

Organism: NCBI:txid86971

Foldseek 3Di:
DDWDWDDDPPDIDIDDQWDQDPNATAGPVRDRVVRCVVVVVVVVVVVVVVCVVDPPPPDDDPDDDDDDDDDDDDDDDDDDDDDPPVVVVVVVVVVVVVVVVVVVVVDPDDDD

Secondary structure (DSSP, 8-state):
----EEEETTEEEE--SEEEETTEEEETTS--HHHHHHHHHHHHHHHHHHHHHS--TTSS---------------------PPPHHHHHHHHHHHHHHHHHHHHHHS-----

pLDDT: mean 70.01, std 20.1, range [35.16, 96.5]